Protein AF-A0A5K0VRL7-F1 (afdb_monomer)

Structure (mmCIF, N/CA/C/O backbone):
data_AF-A0A5K0VRL7-F1
#
_entry.id   AF-A0A5K0VRL7-F1
#
loop_
_atom_site.group_PDB
_atom_site.id
_atom_site.type_symbol
_atom_site.label_atom_id
_atom_site.label_alt_id
_atom_site.label_comp_id
_atom_site.label_asym_id
_atom_site.label_entity_id
_atom_site.label_seq_id
_atom_site.pdbx_PDB_ins_code
_atom_site.Cartn_x
_atom_site.Cartn_y
_atom_site.Cartn_z
_atom_site.occupancy
_atom_site.B_iso_or_equiv
_atom_site.auth_seq_id
_atom_site.auth_comp_id
_atom_site.auth_asym_id
_atom_site.auth_atom_id
_atom_site.pdbx_PDB_model_num
ATOM 1 N N . GLY A 1 1 ? 28.673 -8.951 5.941 1.00 52.09 1 GLY A N 1
ATOM 2 C CA . GLY A 1 1 ? 27.472 -9.039 6.786 1.00 52.09 1 GLY A CA 1
ATOM 3 C C . GLY A 1 1 ? 26.875 -7.662 6.897 1.00 52.09 1 GLY A C 1
ATOM 4 O O . GLY A 1 1 ? 27.490 -6.827 7.533 1.00 52.09 1 GLY A O 1
ATOM 5 N N . TYR A 1 2 ? 25.759 -7.420 6.218 1.00 51.50 2 TYR A N 1
ATOM 6 C CA . TYR A 1 2 ? 24.955 -6.198 6.342 1.00 51.50 2 TYR A CA 1
ATOM 7 C C . TYR A 1 2 ? 23.483 -6.587 6.111 1.00 51.50 2 TYR A C 1
ATOM 9 O O . TYR A 1 2 ? 22.798 -6.093 5.230 1.00 51.50 2 TYR A O 1
ATOM 17 N N . VAL A 1 3 ? 23.036 -7.605 6.851 1.00 50.53 3 VAL A N 1
ATOM 18 C CA . VAL A 1 3 ? 21.633 -8.039 6.923 1.00 50.53 3 VAL A CA 1
ATOM 19 C C . VAL A 1 3 ? 21.173 -7.653 8.322 1.00 50.53 3 VAL A C 1
ATOM 21 O O . VAL A 1 3 ? 21.206 -8.467 9.238 1.00 50.53 3 VAL A O 1
ATOM 24 N N . GLY A 1 4 ? 20.930 -6.361 8.531 1.00 57.03 4 GLY A N 1
ATOM 25 C CA . GLY A 1 4 ? 20.675 -5.844 9.876 1.00 57.03 4 GLY A CA 1
ATOM 26 C C . GLY A 1 4 ? 20.524 -4.331 9.986 1.00 57.03 4 GLY A C 1
ATOM 27 O O . GLY A 1 4 ? 20.820 -3.792 11.044 1.00 57.03 4 GLY A O 1
ATOM 28 N N . ILE A 1 5 ? 20.092 -3.642 8.927 1.00 56.81 5 ILE A N 1
ATOM 29 C CA . ILE A 1 5 ? 19.499 -2.310 9.087 1.00 56.81 5 ILE A CA 1
ATOM 30 C C . ILE A 1 5 ? 17.992 -2.533 9.021 1.00 56.81 5 ILE A C 1
ATOM 32 O O . ILE A 1 5 ? 17.503 -3.208 8.119 1.00 56.81 5 ILE A O 1
ATOM 36 N N . HI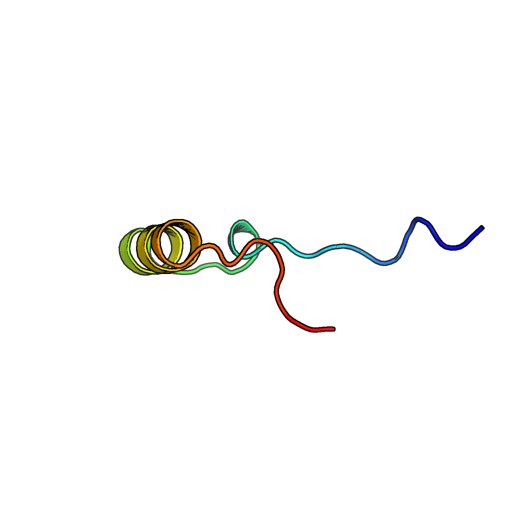S A 1 6 ? 17.303 -2.118 10.077 1.00 59.66 6 HIS A N 1
ATOM 37 C CA . HIS A 1 6 ? 15.892 -2.365 10.335 1.00 59.66 6 HIS A CA 1
ATOM 38 C C . HIS A 1 6 ? 15.033 -2.062 9.100 1.00 59.66 6 HIS A C 1
ATOM 40 O O . HIS A 1 6 ? 14.787 -0.898 8.812 1.00 59.66 6 HIS A O 1
ATOM 46 N N . SER A 1 7 ? 14.515 -3.087 8.413 1.00 58.03 7 SER A N 1
ATOM 47 C CA . SER A 1 7 ? 13.388 -2.873 7.503 1.00 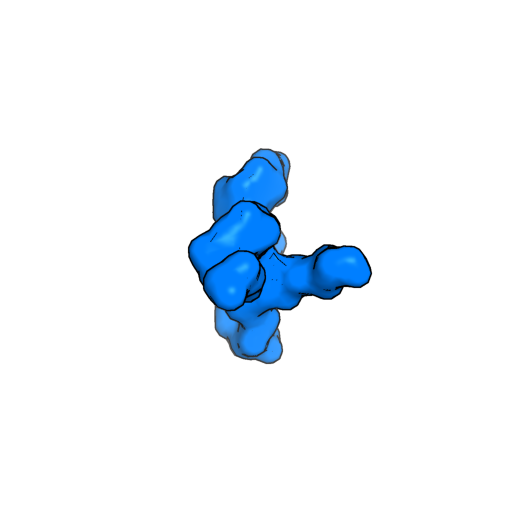58.03 7 SER A CA 1
ATOM 48 C C . SER A 1 7 ? 12.201 -2.469 8.373 1.00 58.03 7 SER A C 1
ATOM 50 O O . SER A 1 7 ? 11.577 -3.320 9.008 1.00 58.03 7 SER A O 1
ATOM 52 N N . SER A 1 8 ? 11.964 -1.164 8.498 1.00 71.50 8 SER A N 1
ATOM 53 C CA . SER A 1 8 ? 10.746 -0.664 9.125 1.00 71.50 8 SER A CA 1
ATOM 54 C C . SER A 1 8 ? 9.589 -0.999 8.192 1.00 71.50 8 SER A C 1
ATOM 56 O O . SER A 1 8 ? 9.641 -0.709 7.002 1.00 71.50 8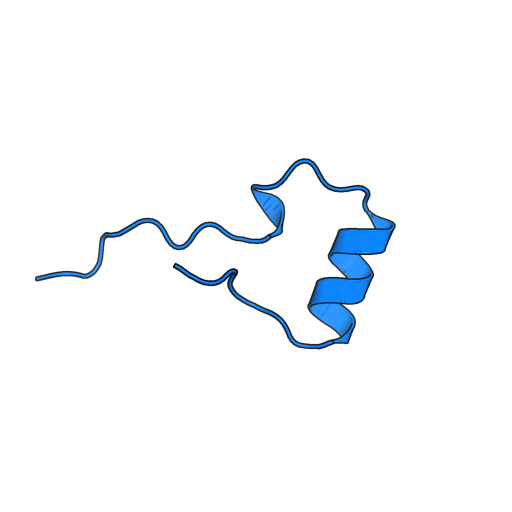 SER A O 1
ATOM 58 N N . GLY A 1 9 ? 8.570 -1.696 8.676 1.00 82.31 9 GLY A N 1
ATOM 59 C CA . GLY A 1 9 ? 7.362 -1.928 7.892 1.00 82.31 9 GLY A CA 1
ATOM 60 C C . GLY A 1 9 ? 6.435 -0.722 8.002 1.00 82.31 9 GLY A C 1
ATOM 61 O O . GLY A 1 9 ? 6.428 -0.029 9.016 1.00 82.31 9 GLY A O 1
ATOM 62 N N . PHE A 1 10 ? 5.536 -0.517 7.036 1.00 85.69 10 PHE A N 1
ATOM 63 C CA . PHE A 1 10 ? 4.486 0.506 7.180 1.00 85.69 10 PHE A CA 1
ATOM 64 C C . PHE A 1 10 ? 3.596 0.293 8.420 1.00 85.69 10 PHE A C 1
ATOM 66 O O . PHE A 1 10 ? 2.961 1.234 8.882 1.00 85.69 10 PHE A O 1
ATOM 73 N N . ARG A 1 11 ? 3.569 -0.928 8.980 1.00 84.88 11 ARG A N 1
ATOM 74 C CA . ARG A 1 11 ? 2.870 -1.275 10.232 1.00 84.88 11 ARG A CA 1
ATOM 75 C C . ARG A 1 11 ? 3.549 -0.725 11.488 1.00 84.88 11 ARG A C 1
ATOM 77 O O . ARG A 1 11 ? 2.889 -0.642 12.520 1.00 84.88 11 ARG A O 1
ATOM 84 N N . ASP A 1 12 ? 4.824 -0.358 11.398 1.00 87.06 12 ASP A N 1
ATOM 85 C CA . ASP A 1 12 ? 5.557 0.286 12.491 1.00 87.06 12 ASP A CA 1
ATOM 86 C C . ASP A 1 12 ? 5.207 1.776 12.578 1.00 87.06 12 ASP A C 1
ATOM 88 O O . ASP A 1 12 ? 5.372 2.412 13.621 1.00 87.06 12 ASP A O 1
ATOM 92 N N . PHE A 1 13 ? 4.652 2.335 11.498 1.00 84.31 13 PHE A N 1
ATOM 93 C CA . PHE A 1 13 ? 4.016 3.639 11.533 1.00 84.31 13 PHE A CA 1
ATOM 94 C C . PHE A 1 13 ? 2.618 3.504 12.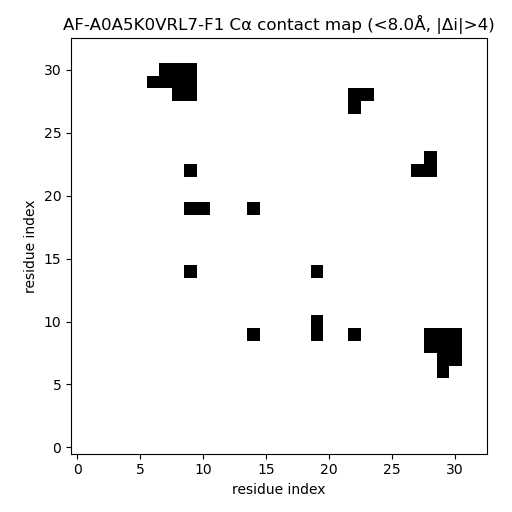142 1.00 84.31 13 PHE A C 1
ATOM 96 O O . PHE A 1 13 ? 1.814 2.671 11.728 1.00 84.31 13 PHE A O 1
ATOM 103 N N . LEU A 1 14 ? 2.306 4.363 13.116 1.00 90.44 14 LEU A N 1
ATOM 104 C CA . LEU A 1 14 ? 1.004 4.444 13.795 1.00 90.44 14 LEU A CA 1
ATOM 105 C C . LEU A 1 14 ? -0.083 5.047 12.877 1.00 90.44 14 LEU A C 1
ATOM 107 O O . LEU A 1 14 ? -0.743 6.031 13.214 1.00 90.44 14 LEU A O 1
ATOM 111 N N . LEU A 1 15 ? -0.232 4.492 11.675 1.00 91.88 15 LEU A N 1
ATOM 112 C CA . LEU A 1 15 ? -1.176 4.920 10.654 1.00 91.88 15 LEU A CA 1
ATOM 113 C C . LEU A 1 15 ? -2.580 4.398 10.952 1.00 91.88 15 LEU A C 1
ATOM 115 O O . LEU A 1 15 ? -2.7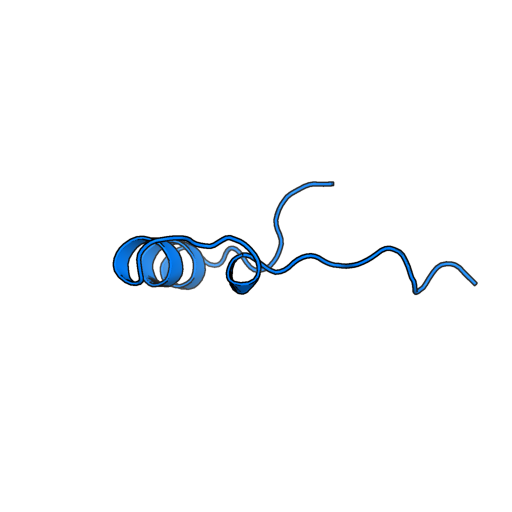82 3.374 11.606 1.00 91.88 15 LEU A O 1
ATOM 119 N N . LYS A 1 16 ? -3.571 5.097 10.398 1.00 96.44 16 LYS A N 1
ATOM 120 C CA . LYS A 1 16 ? -4.950 4.614 10.405 1.00 96.44 16 LYS A CA 1
ATOM 121 C C . LYS A 1 16 ? -5.057 3.290 9.629 1.00 96.44 16 LYS A C 1
ATOM 123 O O . LYS A 1 16 ? -4.378 3.143 8.607 1.00 96.44 16 LYS A O 1
ATOM 128 N N . PRO A 1 17 ? -5.936 2.360 10.041 1.00 94.06 17 PRO A N 1
ATOM 129 C CA . PRO A 1 17 ? -6.108 1.073 9.364 1.00 94.06 17 PRO A CA 1
ATOM 130 C C . PRO A 1 17 ? -6.406 1.185 7.862 1.00 94.06 17 PRO A C 1
ATOM 132 O O . PRO A 1 17 ? -5.928 0.368 7.076 1.00 94.06 17 PRO A O 1
ATOM 135 N N . GLU A 1 18 ? -7.157 2.206 7.445 1.00 97.00 18 GLU A N 1
ATOM 136 C CA . GLU A 1 18 ? -7.528 2.419 6.041 1.00 97.00 18 GLU A CA 1
ATOM 137 C C . GLU A 1 18 ? -6.315 2.783 5.176 1.00 97.00 18 GLU A C 1
ATOM 139 O O . GLU A 1 18 ? -6.227 2.363 4.025 1.00 97.00 18 GLU A O 1
ATOM 144 N N . LEU A 1 19 ? -5.350 3.513 5.744 1.00 94.50 19 LEU A N 1
ATOM 145 C CA . LEU A 1 19 ? -4.104 3.858 5.059 1.00 94.50 19 LEU A CA 1
ATOM 146 C C . LEU A 1 19 ? -3.194 2.638 4.924 1.00 94.50 19 LEU A C 1
ATOM 148 O O . LEU A 1 19 ? -2.639 2.414 3.854 1.00 94.50 19 LEU A O 1
ATOM 152 N N . LEU A 1 20 ? -3.087 1.816 5.975 1.00 93.38 20 LEU A N 1
ATOM 153 C CA . LEU A 1 20 ? -2.331 0.560 5.915 1.00 93.38 20 LEU A CA 1
ATOM 154 C C . LEU A 1 20 ? -2.876 -0.375 4.831 1.00 93.38 20 LEU A C 1
ATOM 156 O O . LEU A 1 20 ? -2.100 -1.001 4.115 1.00 93.38 20 LEU A O 1
ATOM 160 N N . ARG A 1 21 ? -4.204 -0.442 4.681 1.00 94.06 21 ARG A N 1
ATOM 161 C CA . ARG A 1 21 ? -4.837 -1.225 3.616 1.00 94.06 21 ARG A CA 1
ATOM 162 C C . ARG A 1 21 ? -4.506 -0.673 2.231 1.00 94.06 21 ARG A C 1
ATOM 164 O O . ARG A 1 21 ? -4.056 -1.438 1.392 1.00 94.06 21 ARG A O 1
ATOM 171 N N . ALA A 1 22 ? -4.631 0.638 2.022 1.00 96.50 22 ALA A N 1
ATOM 172 C CA . ALA A 1 22 ? -4.302 1.258 0.737 1.00 96.50 22 ALA A CA 1
ATOM 173 C C . ALA A 1 22 ? -2.835 1.031 0.317 1.00 96.50 22 ALA A C 1
ATOM 175 O O . ALA A 1 22 ? -2.551 0.838 -0.860 1.00 96.50 22 ALA A O 1
ATOM 176 N N . ILE A 1 23 ? -1.905 1.023 1.275 1.00 94.19 23 ILE A N 1
ATOM 177 C CA . ILE A 1 23 ? -0.481 0.741 1.035 1.00 94.19 23 ILE A CA 1
ATOM 178 C C . ILE A 1 23 ? -0.288 -0.689 0.507 1.00 94.19 23 ILE A C 1
ATOM 180 O O . ILE A 1 23 ? 0.383 -0.879 -0.508 1.00 94.19 23 ILE A O 1
ATOM 184 N N . VAL A 1 24 ? -0.917 -1.676 1.155 1.00 91.06 24 VAL A N 1
ATOM 185 C CA . VAL A 1 24 ? -0.856 -3.088 0.738 1.00 91.06 24 VAL A CA 1
ATOM 186 C C . VAL A 1 24 ? -1.561 -3.302 -0.602 1.00 91.06 24 VAL A C 1
ATOM 188 O O . VAL A 1 24 ? -1.021 -3.985 -1.467 1.00 91.06 24 VAL A O 1
ATOM 191 N N . ASP A 1 25 ? -2.723 -2.679 -0.809 1.00 95.44 25 ASP A N 1
ATOM 192 C CA . ASP A 1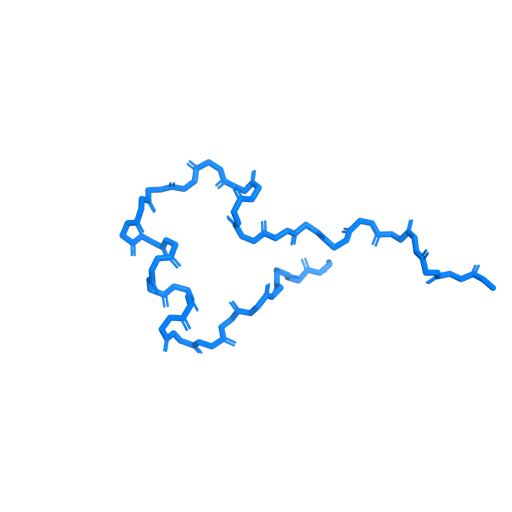 25 ? -3.493 -2.784 -2.056 1.00 95.44 25 ASP A CA 1
ATOM 193 C C . ASP A 1 25 ? -2.725 -2.206 -3.260 1.00 95.44 25 ASP A C 1
ATOM 195 O O . ASP A 1 25 ? -2.859 -2.695 -4.381 1.00 95.44 2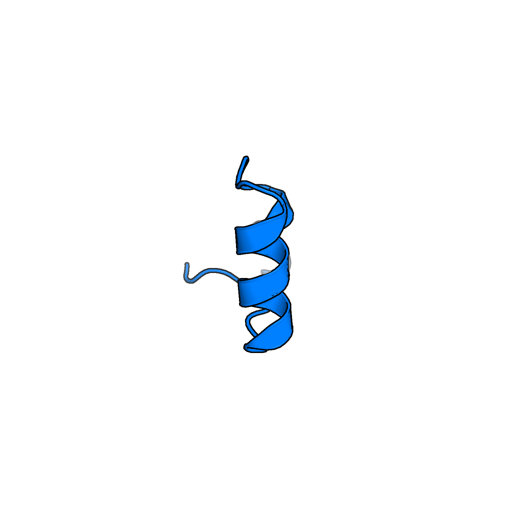5 ASP A O 1
ATOM 199 N N . CYS A 1 26 ? -1.877 -1.199 -3.030 1.00 95.75 26 CYS A N 1
ATOM 200 C CA . CYS A 1 26 ? -0.973 -0.638 -4.035 1.00 95.75 26 CYS A CA 1
ATOM 201 C C . CYS A 1 26 ? 0.333 -1.439 -4.220 1.00 95.75 26 CYS A C 1
ATOM 203 O O . CYS A 1 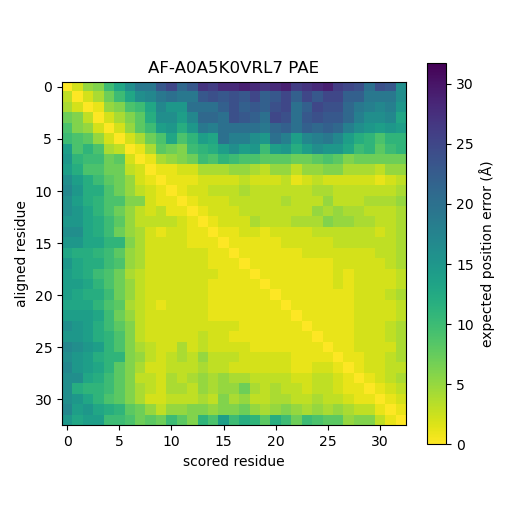26 ? 1.129 -1.088 -5.090 1.00 95.75 26 CYS A O 1
ATOM 205 N N . GLY A 1 27 ? 0.575 -2.487 -3.425 1.00 92.75 27 GLY A N 1
ATOM 206 C CA . GLY A 1 27 ? 1.775 -3.326 -3.516 1.00 92.75 27 GLY A CA 1
ATOM 207 C C . GLY A 1 27 ? 3.037 -2.722 -2.891 1.00 92.75 27 GLY A C 1
ATOM 208 O O . GLY A 1 27 ? 4.143 -3.128 -3.240 1.00 92.75 27 GLY A O 1
ATOM 209 N N . PHE A 1 28 ? 2.904 -1.749 -1.984 1.00 91.06 28 PHE A N 1
ATOM 210 C CA . PHE A 1 28 ? 4.048 -1.203 -1.254 1.00 91.06 28 PHE A CA 1
ATOM 211 C C . PHE A 1 28 ? 4.369 -2.067 -0.028 1.00 91.06 28 PHE A C 1
ATOM 213 O O . PHE A 1 28 ? 3.572 -2.165 0.903 1.00 91.06 28 PHE A O 1
ATOM 220 N N . GLU A 1 29 ? 5.559 -2.665 -0.007 1.00 84.50 29 GLU A N 1
ATOM 221 C CA . GLU A 1 29 ? 5.981 -3.576 1.070 1.00 84.50 29 GLU A CA 1
ATOM 222 C C . GLU A 1 29 ? 6.926 -2.907 2.076 1.00 84.50 29 GLU A C 1
ATOM 224 O O . GLU A 1 29 ? 6.847 -3.171 3.278 1.00 84.50 29 GLU A O 1
ATOM 229 N N . HIS A 1 30 ? 7.769 -1.987 1.600 1.00 88.25 30 HIS A N 1
ATOM 230 C CA . HIS A 1 30 ? 8.776 -1.310 2.411 1.00 88.25 30 HIS A CA 1
ATOM 231 C C . HIS A 1 30 ? 8.765 0.207 2.162 1.00 88.25 30 HIS A C 1
ATOM 233 O O . HIS A 1 30 ? 8.672 0.629 1.005 1.00 88.25 30 HIS A O 1
ATOM 239 N N . PRO A 1 31 ? 8.850 1.038 3.217 1.00 83.19 31 PRO A N 1
ATOM 240 C CA . PRO A 1 31 ? 9.165 2.449 3.075 1.00 83.19 31 PRO A CA 1
ATOM 241 C C . PRO A 1 31 ? 10.586 2.612 2.521 1.00 83.19 31 PRO A C 1
ATOM 243 O O . PRO A 1 31 ? 11.422 1.716 2.634 1.00 83.19 31 PRO A O 1
ATOM 246 N N . SER A 1 32 ? 10.853 3.755 1.893 1.00 84.44 32 SER A N 1
ATOM 247 C CA . SER A 1 32 ? 12.205 4.115 1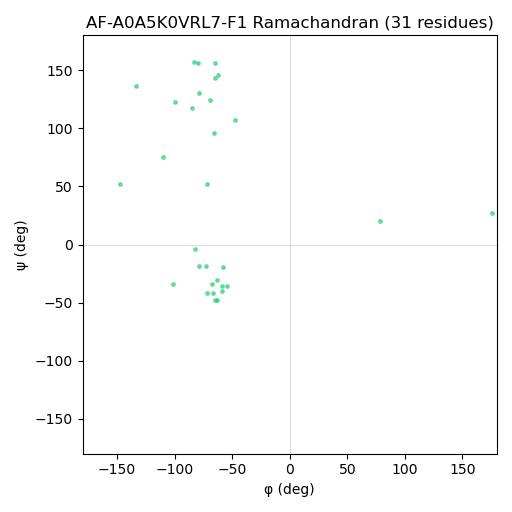.460 1.00 84.44 32 SER A CA 1
ATOM 248 C C . SER A 1 32 ? 13.135 4.311 2.662 1.00 84.44 32 SER A C 1
ATOM 250 O O . SER A 1 32 ? 12.697 4.880 3.663 1.00 84.44 32 SER A O 1
ATOM 252 N N . GLU A 1 33 ? 14.402 3.908 2.519 1.00 74.19 33 GLU A N 1
ATOM 253 C CA . GLU A 1 33 ? 15.508 4.328 3.402 1.00 74.19 33 GLU A CA 1
ATOM 254 C C . GLU A 1 33 ? 15.868 5.807 3.198 1.00 74.19 33 GLU A C 1
ATOM 256 O O . GLU A 1 33 ? 15.778 6.286 2.039 1.00 74.19 33 GLU A O 1
#

Radius of gyration: 11.18 Å; Cα contacts (8 Å, |Δi|>4): 17; chains: 1; bounding box: 35×14×18 Å

Sequence (33 aa):
GYVGIHSSGFRDFLLKPELLRAIVDCGFEHPSE

Secondary structure (DSSP, 8-state):
----S----GGGS---HHHHHHHHHTT--S---

Mean predicted aligned error: 6.82 Å

Nearest PDB structures (foldseek):
  5gvr-assembly1_A  TM=8.030E-01  e=1.900E+00  Homo sapiens

Organism: NCBI:txid210225

pLDDT: mean 81.95, std 15.19, range [50.53, 97.0]

Foldseek 3Di:
DPPDDDQDFVVVPPDDPVVVVVCVVVPNGGDDD

Solvent-accessible surface area (backbone atoms only — not comparable to full-atom values): 2362 Å² total; per-residue (Å²): 140,87,88,79,75,82,83,58,42,69,81,76,46,96,64,59,72,69,57,58,47,53,38,52,77,71,67,56,75,64,66,84,133